Protein AF-A0A6B9VTB4-F1 (afdb_monomer_lite)

Organism: NCBI:txid2703918

Foldseek 3Di:
DDDDDDDDDDDDDDDDPDDPPDDDDDPDDDDDPPDDDDPPPVVVVVVVVCVVDDDDPDDDPVVVVVVVVVVCVVPPPDDD

pLDDT: mean 83.89, std 16.48, range [44.94, 98.69]

Structure (mmCIF, N/CA/C/O backbone):
data_AF-A0A6B9VTB4-F1
#
_entry.id   AF-A0A6B9VTB4-F1
#
loop_
_atom_site.group_PDB
_atom_site.id
_atom_site.type_symbol
_atom_site.label_atom_id
_atom_site.label_alt_id
_atom_site.label_comp_id
_atom_site.label_asym_id
_atom_site.label_entity_id
_atom_site.label_seq_id
_atom_site.pdbx_PDB_ins_code
_atom_site.Cartn_x
_atom_site.Cartn_y
_atom_site.Cartn_z
_atom_site.occupancy
_atom_site.B_iso_or_equiv
_atom_site.auth_seq_id
_atom_site.auth_comp_id
_atom_site.auth_asym_id
_atom_site.auth_atom_id
_atom_site.pdbx_PDB_model_num
ATOM 1 N N . GLN A 1 1 ? 41.570 6.114 -45.945 1.00 44.94 1 GLN A N 1
ATOM 2 C CA . GLN A 1 1 ? 40.918 7.180 -45.152 1.00 44.94 1 GLN A CA 1
ATOM 3 C C . GLN A 1 1 ? 39.744 7.721 -45.956 1.00 44.94 1 GLN A C 1
ATOM 5 O O . GLN A 1 1 ? 39.957 8.151 -47.078 1.00 44.94 1 GLN A O 1
ATOM 10 N N . THR A 1 2 ? 38.517 7.667 -45.437 1.00 50.94 2 THR A N 1
ATOM 11 C CA . THR A 1 2 ? 37.335 8.249 -46.100 1.00 50.94 2 THR A CA 1
ATOM 12 C C . THR A 1 2 ? 36.840 9.437 -45.284 1.00 50.94 2 THR A C 1
ATOM 14 O O . THR A 1 2 ? 36.471 9.282 -44.119 1.00 50.94 2 THR A O 1
ATOM 17 N N . ALA A 1 3 ? 36.878 10.626 -45.884 1.00 54.00 3 ALA A N 1
ATOM 18 C CA . ALA A 1 3 ? 36.531 11.889 -45.244 1.00 54.00 3 ALA A CA 1
ATOM 19 C C . ALA A 1 3 ? 35.044 11.944 -44.841 1.00 54.00 3 ALA A C 1
ATOM 21 O O . ALA A 1 3 ? 34.147 11.638 -45.628 1.00 54.00 3 ALA A O 1
ATOM 22 N N . ARG A 1 4 ? 34.785 12.355 -43.595 1.00 63.28 4 ARG A N 1
ATOM 23 C CA . ARG A 1 4 ? 33.446 12.576 -43.035 1.00 63.28 4 ARG A CA 1
ATOM 24 C C . ARG A 1 4 ? 32.985 13.990 -43.407 1.00 63.28 4 ARG A C 1
ATOM 26 O O . ARG A 1 4 ? 33.678 14.953 -43.10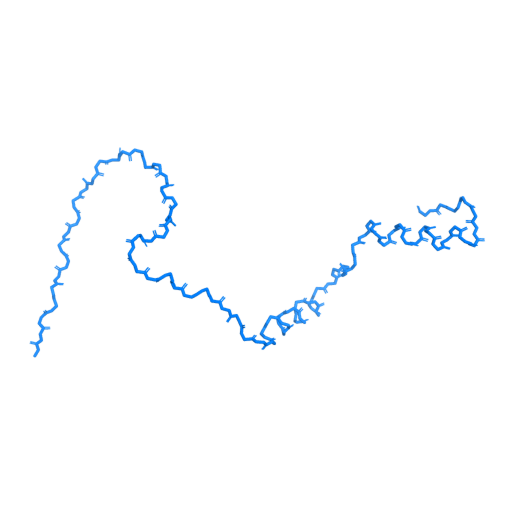1 1.00 63.28 4 ARG A O 1
ATOM 33 N N . LYS A 1 5 ? 31.820 14.119 -44.053 1.00 60.41 5 LYS A N 1
ATOM 34 C CA . LYS A 1 5 ? 31.204 15.418 -44.389 1.00 60.41 5 LYS A CA 1
ATOM 35 C C . LYS A 1 5 ? 30.894 16.206 -43.107 1.00 60.41 5 LYS A C 1
ATOM 37 O O . LYS A 1 5 ? 30.232 15.682 -42.210 1.00 60.41 5 LYS A O 1
ATOM 42 N N . SER A 1 6 ? 31.367 17.448 -43.033 1.00 61.88 6 SER A N 1
ATOM 43 C CA . SER A 1 6 ? 31.035 18.411 -41.984 1.00 61.88 6 SER A CA 1
ATOM 44 C C . SER A 1 6 ? 29.619 18.953 -42.199 1.00 61.88 6 SER A C 1
ATOM 46 O O . SER A 1 6 ? 29.200 19.270 -43.311 1.00 61.88 6 SER A O 1
ATOM 48 N N . THR A 1 7 ? 28.836 19.008 -41.128 1.00 62.81 7 THR A N 1
ATOM 49 C CA . THR A 1 7 ? 27.472 19.542 -41.128 1.00 62.81 7 THR A CA 1
ATOM 50 C C . THR A 1 7 ? 27.503 21.065 -41.265 1.00 62.81 7 THR A C 1
ATOM 52 O O . THR A 1 7 ? 28.008 21.746 -40.374 1.00 62.81 7 THR A O 1
ATOM 55 N N . GLY A 1 8 ? 26.958 21.583 -42.369 1.00 57.25 8 GLY A N 1
ATOM 56 C CA . GLY A 1 8 ? 26.782 23.015 -42.627 1.00 57.25 8 GLY A CA 1
ATOM 57 C C . GLY A 1 8 ? 25.816 23.685 -41.644 1.00 57.25 8 GLY A C 1
ATOM 58 O O . GLY A 1 8 ? 24.844 23.079 -41.189 1.00 57.25 8 GLY A O 1
ATOM 59 N N . GLY A 1 9 ? 26.131 24.935 -41.298 1.00 64.69 9 GLY A N 1
ATOM 60 C CA . GLY A 1 9 ? 25.480 25.734 -40.262 1.00 64.69 9 GLY A CA 1
ATOM 61 C C . GLY A 1 9 ? 23.986 25.987 -40.484 1.00 64.69 9 GLY A C 1
ATOM 62 O O . GLY A 1 9 ? 23.501 26.139 -41.603 1.00 64.69 9 GLY A O 1
ATOM 63 N N . LYS A 1 10 ? 23.245 26.044 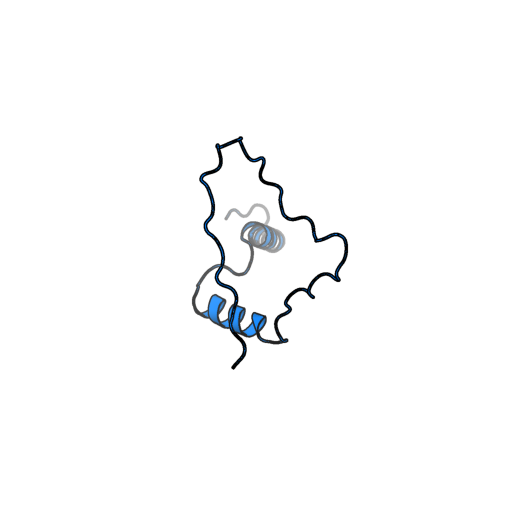-39.375 1.00 66.12 10 LYS A N 1
ATOM 64 C CA . LYS A 1 10 ? 21.817 26.381 -39.334 1.00 66.12 10 LYS A CA 1
ATOM 65 C C . LYS A 1 10 ? 21.647 27.904 -39.371 1.00 66.12 10 LYS A C 1
ATOM 67 O O . LYS A 1 10 ? 22.109 28.582 -38.460 1.00 66.12 10 LYS A O 1
ATOM 72 N N . ALA A 1 11 ? 20.944 28.425 -40.375 1.00 68.69 11 ALA A N 1
ATOM 73 C CA . ALA A 1 11 ? 20.499 29.821 -40.396 1.00 68.69 11 ALA A CA 1
ATOM 74 C C . ALA A 1 11 ? 19.402 30.076 -39.329 1.00 68.69 11 ALA A C 1
ATOM 76 O O . ALA A 1 11 ? 18.619 29.161 -39.037 1.00 68.69 11 ALA A O 1
ATOM 77 N N . PRO A 1 12 ? 19.304 31.289 -38.745 1.00 65.31 12 PRO A N 1
ATOM 78 C CA . PRO A 1 12 ? 18.320 31.584 -37.707 1.00 65.31 12 PRO A CA 1
ATOM 79 C C . PRO A 1 12 ? 16.910 31.678 -38.311 1.00 65.31 12 PRO A C 1
ATOM 81 O O . PRO A 1 12 ? 16.620 32.521 -39.157 1.00 65.31 12 PRO A O 1
ATOM 84 N N . ARG A 1 13 ? 16.017 30.775 -37.891 1.00 66.62 13 ARG A N 1
ATOM 85 C CA . ARG A 1 13 ? 14.634 30.677 -38.387 1.00 66.62 13 ARG A CA 1
ATOM 86 C C . ARG A 1 13 ? 13.686 31.496 -37.500 1.00 66.62 13 ARG A C 1
ATOM 88 O O . ARG A 1 13 ? 13.670 31.295 -36.289 1.00 66.62 13 ARG A O 1
ATOM 95 N N . LYS A 1 14 ? 12.866 32.367 -38.111 1.00 67.12 14 LYS A N 1
ATOM 96 C CA . LYS A 1 14 ? 11.743 33.097 -37.477 1.00 67.12 14 LYS A CA 1
ATOM 97 C C . LYS A 1 14 ? 10.851 32.148 -36.655 1.00 67.12 14 LYS A C 1
ATOM 99 O O . LYS A 1 14 ? 10.479 31.080 -37.146 1.00 67.12 14 LYS A O 1
ATOM 104 N N . GLN A 1 15 ? 10.483 32.552 -35.436 1.00 63.66 15 GLN A N 1
ATOM 105 C CA . GLN A 1 15 ? 9.550 31.812 -34.579 1.00 63.66 15 GLN A CA 1
ATOM 106 C C . GLN A 1 15 ? 8.117 31.949 -35.106 1.00 63.66 15 GLN A C 1
ATOM 108 O O . GLN A 1 15 ? 7.484 32.991 -34.977 1.00 63.66 15 GLN A O 1
ATOM 113 N N . LEU A 1 16 ? 7.608 30.866 -35.688 1.00 64.44 16 LEU A N 1
ATOM 114 C CA . LEU A 1 16 ? 6.179 30.618 -35.842 1.00 64.44 16 LEU A CA 1
ATOM 115 C C . LEU A 1 16 ? 5.777 29.659 -34.719 1.00 64.44 16 LEU A C 1
ATOM 117 O O . LEU A 1 16 ? 6.465 28.658 -34.497 1.00 64.44 16 LEU A O 1
ATOM 121 N N . ALA A 1 17 ? 4.711 29.986 -33.987 1.00 67.31 17 ALA A N 1
ATOM 122 C CA . ALA A 1 17 ? 4.231 29.205 -32.852 1.00 67.31 17 ALA A CA 1
ATOM 123 C C . ALA A 1 17 ? 4.031 27.734 -33.256 1.00 67.31 17 ALA A C 1
ATOM 125 O O . ALA A 1 17 ? 3.210 27.402 -34.111 1.00 67.31 17 ALA A O 1
ATOM 126 N N . THR A 1 18 ? 4.824 26.844 -32.662 1.00 62.44 18 THR A N 1
ATOM 127 C CA . THR A 1 18 ? 4.805 25.417 -32.977 1.00 62.44 18 THR A CA 1
ATOM 128 C C . THR A 1 18 ? 3.835 24.710 -32.042 1.00 62.44 18 THR A C 1
ATOM 130 O O . THR A 1 18 ? 4.105 24.494 -30.864 1.00 62.44 18 THR A O 1
ATOM 133 N N . LYS A 1 19 ? 2.680 24.314 -32.584 1.00 66.38 19 LYS A N 1
ATOM 134 C CA . LYS A 1 19 ? 1.819 23.292 -31.982 1.00 66.38 19 LYS A CA 1
ATOM 135 C C . LYS A 1 19 ? 2.684 22.040 -31.794 1.00 66.38 19 LYS A C 1
ATOM 137 O O . LYS A 1 19 ? 3.226 21.531 -32.775 1.00 66.38 19 LYS A O 1
ATOM 142 N N . ALA A 1 20 ? 2.872 21.579 -30.556 1.00 65.25 20 AL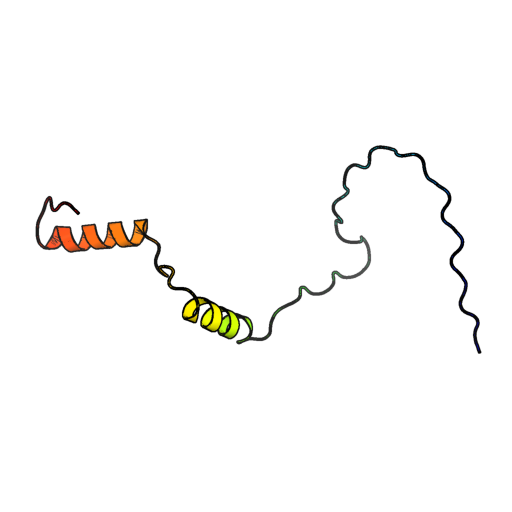A A N 1
ATOM 143 C CA . ALA A 1 20 ? 3.698 20.411 -30.268 1.00 65.25 20 ALA A CA 1
ATOM 144 C C . ALA A 1 20 ? 3.076 19.166 -30.919 1.00 65.25 20 ALA A C 1
ATOM 146 O O . ALA A 1 20 ? 2.180 18.530 -30.362 1.00 65.25 20 ALA A O 1
ATOM 147 N N . ALA A 1 21 ? 3.540 18.829 -32.122 1.00 64.12 21 ALA A N 1
ATOM 148 C CA . ALA A 1 21 ? 3.250 17.559 -32.757 1.00 64.12 21 ALA A CA 1
ATOM 149 C C . ALA A 1 21 ? 3.878 16.468 -31.883 1.00 64.12 21 ALA A C 1
ATOM 151 O O . ALA A 1 21 ? 5.091 16.249 -31.896 1.00 64.12 21 ALA A O 1
ATOM 152 N N . ARG A 1 22 ? 3.054 15.810 -31.061 1.00 68.38 22 ARG A N 1
ATOM 153 C CA . ARG A 1 22 ? 3.446 14.561 -30.407 1.00 68.38 22 ARG A CA 1
ATOM 154 C C . ARG A 1 22 ? 3.862 13.613 -31.528 1.00 68.38 22 ARG A C 1
ATOM 156 O O . ARG A 1 22 ? 3.101 13.452 -32.477 1.00 68.38 22 ARG A O 1
ATOM 163 N N . LYS A 1 23 ? 5.064 13.032 -31.442 1.00 63.56 23 LYS A N 1
ATOM 164 C CA . LYS A 1 23 ? 5.535 11.996 -32.372 1.00 63.56 23 LYS A CA 1
ATOM 165 C C . LYS A 1 23 ? 4.539 10.829 -32.359 1.00 63.56 23 LYS A C 1
ATOM 167 O O . LYS A 1 23 ? 4.685 9.912 -31.556 1.00 63.56 23 LYS A O 1
ATOM 172 N N . SER A 1 24 ? 3.530 10.855 -33.225 1.00 62.84 24 SER A N 1
ATOM 173 C CA . SER A 1 24 ? 2.944 9.626 -33.739 1.00 62.84 24 SER A CA 1
ATOM 174 C C . SER A 1 24 ? 4.009 8.945 -34.600 1.00 62.84 24 SER A C 1
ATOM 176 O O . SER A 1 24 ? 4.873 9.602 -35.185 1.00 62.84 24 SER A O 1
ATOM 178 N N . ALA A 1 25 ? 4.024 7.616 -34.540 1.00 67.19 25 ALA A N 1
ATOM 179 C CA . ALA A 1 25 ? 5.059 6.763 -35.111 1.00 67.19 25 ALA A CA 1
ATOM 180 C C . ALA A 1 25 ? 5.386 7.119 -36.579 1.00 67.19 25 ALA A C 1
ATOM 182 O O . ALA A 1 25 ? 4.498 7.572 -37.302 1.00 67.19 25 ALA A O 1
ATOM 183 N N . PRO A 1 26 ? 6.633 6.903 -37.044 1.00 61.78 26 PRO A N 1
ATOM 184 C CA . PRO A 1 26 ? 6.945 7.058 -38.459 1.00 61.78 26 PRO A CA 1
ATOM 185 C C . PRO A 1 26 ? 6.055 6.121 -39.286 1.00 61.78 26 PRO A C 1
ATOM 187 O O . PRO A 1 26 ? 6.050 4.908 -39.080 1.00 61.78 26 PRO A O 1
ATOM 190 N N . ALA A 1 27 ? 5.289 6.694 -40.217 1.00 66.25 27 ALA A N 1
ATOM 191 C CA . ALA A 1 27 ? 4.686 5.941 -41.303 1.00 66.25 27 ALA A CA 1
ATOM 192 C C . ALA A 1 27 ? 5.842 5.428 -42.170 1.00 66.25 27 ALA A C 1
ATOM 194 O O . ALA A 1 27 ? 6.572 6.235 -42.737 1.00 66.25 27 ALA A O 1
ATOM 195 N N . THR A 1 28 ? 6.010 4.105 -42.227 1.00 67.31 28 THR A N 1
ATOM 196 C CA . THR A 1 28 ? 7.112 3.328 -42.838 1.00 67.31 28 THR A CA 1
ATOM 197 C C . THR A 1 28 ? 8.337 3.097 -41.933 1.00 67.31 28 THR A C 1
ATOM 199 O O . THR A 1 28 ? 9.172 3.966 -41.701 1.00 67.31 28 THR A O 1
ATOM 202 N N . GLY A 1 29 ? 8.434 1.868 -41.410 1.00 64.81 29 GLY A N 1
ATOM 203 C CA . GLY A 1 29 ? 9.535 1.372 -40.577 1.00 64.81 29 GLY A CA 1
ATOM 204 C C . GLY A 1 29 ? 9.029 0.814 -39.247 1.00 64.81 29 GLY A C 1
ATOM 205 O O . GLY A 1 29 ? 8.539 1.562 -38.406 1.00 64.81 29 GLY A O 1
ATOM 206 N N . GLY A 1 30 ? 9.122 -0.509 -39.068 1.00 76.62 30 GLY A N 1
ATOM 207 C CA . GLY A 1 30 ? 8.571 -1.234 -37.919 1.00 76.62 30 GLY A CA 1
ATOM 208 C C . GLY A 1 30 ? 8.884 -0.580 -36.567 1.00 76.62 30 GLY A C 1
ATOM 209 O O . GLY A 1 30 ? 10.022 -0.206 -36.280 1.00 76.62 30 GLY A O 1
ATOM 210 N N . VAL A 1 31 ? 7.853 -0.439 -35.732 1.00 78.00 31 VAL A N 1
ATOM 211 C CA . VAL A 1 31 ? 7.953 0.132 -34.383 1.00 78.00 31 VAL A CA 1
ATOM 212 C C . VAL A 1 31 ? 9.019 -0.633 -33.589 1.00 78.00 31 VAL A C 1
ATOM 214 O O . VAL A 1 31 ? 8.966 -1.862 -33.501 1.00 78.00 31 VAL A O 1
ATOM 217 N N . LYS A 1 32 ? 9.998 0.075 -32.999 1.00 81.75 32 LYS A N 1
ATOM 218 C CA . LYS A 1 32 ? 10.966 -0.544 -32.075 1.00 81.75 32 LYS A CA 1
ATOM 219 C C . LYS A 1 32 ? 10.199 -1.315 -31.003 1.00 81.75 32 LYS A C 1
ATOM 221 O O . LYS A 1 32 ? 9.303 -0.757 -30.372 1.00 81.75 32 LYS A O 1
ATOM 226 N N . LYS A 1 33 ? 10.578 -2.578 -30.780 1.00 85.56 33 LYS A N 1
ATOM 227 C CA . LYS A 1 33 ? 9.969 -3.410 -29.738 1.00 85.56 33 LYS A CA 1
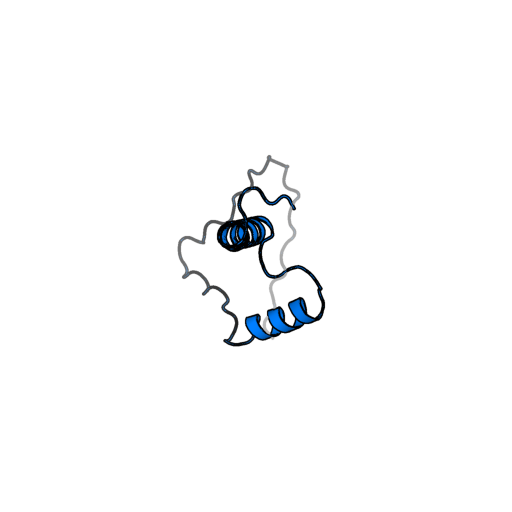ATOM 228 C C . LYS A 1 33 ? 9.999 -2.657 -28.398 1.00 85.56 33 LYS A C 1
ATOM 230 O O . LYS A 1 33 ? 11.064 -2.146 -28.036 1.00 85.56 33 LYS A O 1
ATOM 235 N N . PRO A 1 34 ? 8.871 -2.579 -27.668 1.00 90.81 34 PRO A N 1
ATOM 236 C CA . PRO A 1 34 ? 8.860 -2.006 -26.332 1.00 90.81 34 PRO A CA 1
ATOM 237 C C . PRO A 1 34 ? 9.896 -2.696 -25.445 1.00 90.81 34 PRO A C 1
ATOM 239 O O . PRO A 1 34 ? 10.036 -3.921 -25.470 1.00 90.81 34 PRO A O 1
ATOM 242 N N . HIS A 1 35 ? 10.630 -1.910 -24.662 1.00 93.00 35 HIS A N 1
ATOM 243 C CA . HIS A 1 35 ? 11.579 -2.463 -23.707 1.00 93.00 35 HIS A CA 1
ATOM 244 C C . HIS A 1 35 ? 10.824 -3.247 -22.625 1.00 93.00 35 HIS A C 1
ATOM 246 O O . HIS A 1 35 ? 9.947 -2.700 -21.953 1.00 93.00 35 HIS A O 1
ATOM 252 N N . ARG A 1 36 ? 11.199 -4.514 -22.421 1.00 95.75 36 ARG A N 1
ATOM 253 C CA . ARG A 1 36 ? 10.667 -5.372 -21.357 1.00 95.75 36 ARG A CA 1
ATOM 254 C C . ARG A 1 36 ? 11.804 -5.813 -20.443 1.00 95.75 36 ARG A C 1
ATOM 256 O O . ARG A 1 36 ? 12.808 -6.341 -20.912 1.00 95.75 36 ARG A O 1
ATOM 263 N N . TYR A 1 37 ? 11.637 -5.606 -19.138 1.00 97.00 37 TYR A N 1
ATOM 264 C CA . TYR A 1 37 ? 12.587 -6.098 -18.140 1.00 97.00 37 TYR A CA 1
ATOM 265 C C . TYR A 1 37 ? 12.595 -7.630 -18.091 1.00 97.00 37 TYR A C 1
ATOM 267 O O . TYR A 1 37 ? 11.570 -8.274 -18.327 1.00 97.00 37 TYR A O 1
ATOM 275 N N . ARG A 1 38 ? 13.747 -8.214 -17.745 1.00 97.50 38 ARG A N 1
ATOM 276 C CA . ARG A 1 38 ? 13.851 -9.661 -17.522 1.00 97.50 38 ARG A CA 1
ATOM 277 C C . ARG A 1 38 ? 13.003 -10.055 -16.301 1.00 97.50 38 ARG A C 1
ATOM 279 O O . ARG A 1 38 ? 12.907 -9.253 -15.360 1.00 97.50 38 ARG A O 1
ATOM 286 N N . PRO A 1 39 ? 12.419 -11.267 -16.278 1.00 98.31 39 PRO A N 1
ATOM 287 C CA . PRO A 1 39 ? 11.779 -11.802 -15.079 1.00 98.31 39 PRO A CA 1
ATOM 288 C C . PRO A 1 39 ? 12.681 -11.627 -13.848 1.00 98.31 39 PRO A C 1
ATOM 290 O O . PRO A 1 39 ? 13.903 -11.718 -13.948 1.00 98.31 39 PRO A O 1
ATOM 293 N N . GLY A 1 40 ? 12.092 -11.272 -12.707 1.00 98.06 40 GLY A N 1
ATOM 294 C CA . GLY A 1 40 ? 12.821 -11.002 -11.460 1.00 98.06 40 GLY A CA 1
ATOM 295 C C . GLY A 1 40 ? 13.413 -9.591 -11.324 1.00 98.06 40 GLY A C 1
ATOM 296 O O . GLY A 1 40 ? 13.575 -9.115 -10.206 1.00 98.06 40 GLY A O 1
ATOM 297 N N . THR A 1 41 ? 13.657 -8.855 -12.418 1.00 98.50 41 THR A N 1
ATOM 298 C CA . THR A 1 41 ? 14.255 -7.503 -12.328 1.00 98.50 41 THR A CA 1
ATOM 299 C C . THR A 1 41 ? 13.346 -6.506 -11.602 1.00 98.50 41 THR A C 1
ATOM 301 O O . THR A 1 41 ? 13.819 -5.700 -10.801 1.00 98.50 41 THR A O 1
ATOM 304 N N . VAL A 1 42 ? 12.040 -6.544 -11.881 1.00 98.44 42 VAL A N 1
ATOM 305 C CA . VAL A 1 42 ? 11.057 -5.671 -11.217 1.00 98.44 42 VAL A CA 1
ATOM 306 C C . VAL A 1 42 ? 10.788 -6.146 -9.788 1.00 98.44 42 VAL A C 1
ATOM 308 O O . VAL A 1 42 ? 10.810 -5.326 -8.879 1.00 98.44 42 VAL A O 1
ATOM 311 N N . ALA A 1 43 ? 10.687 -7.460 -9.567 1.00 98.44 43 ALA A N 1
ATOM 312 C CA . ALA A 1 43 ? 10.484 -8.032 -8.235 1.00 98.44 43 ALA A CA 1
ATOM 313 C C . ALA A 1 43 ? 11.608 -7.650 -7.253 1.00 98.44 43 ALA A C 1
ATOM 315 O O . ALA A 1 43 ? 11.336 -7.158 -6.163 1.00 98.44 43 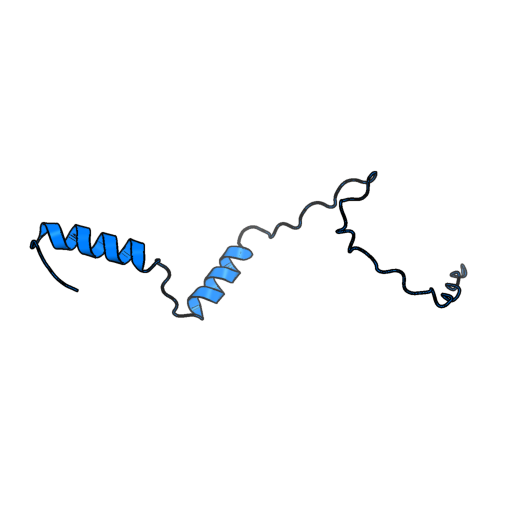ALA A O 1
ATOM 316 N N . LEU A 1 44 ? 12.884 -7.775 -7.649 1.00 98.69 44 LEU A N 1
ATOM 317 C CA . LEU A 1 44 ? 14.014 -7.365 -6.800 1.00 98.69 44 LEU A CA 1
ATOM 318 C C . LEU A 1 44 ? 14.011 -5.859 -6.498 1.00 98.69 44 LEU A C 1
ATOM 320 O O . LEU A 1 44 ? 14.446 -5.438 -5.427 1.00 98.69 44 LEU A O 1
ATOM 324 N N . ARG A 1 45 ? 13.524 -5.034 -7.433 1.00 98.38 45 ARG A N 1
ATOM 325 C CA . ARG A 1 45 ? 13.371 -3.589 -7.224 1.00 98.38 45 ARG A CA 1
ATOM 326 C C . ARG A 1 45 ? 12.271 -3.289 -6.208 1.00 98.38 45 ARG A C 1
ATOM 328 O O . ARG A 1 45 ? 12.474 -2.441 -5.344 1.00 98.38 45 ARG A O 1
ATOM 335 N N . GLU A 1 46 ? 11.140 -3.979 -6.305 1.00 98.06 46 GLU A N 1
ATOM 336 C CA . GLU A 1 46 ? 10.013 -3.851 -5.378 1.00 98.06 46 GLU A CA 1
ATOM 337 C C . GLU A 1 46 ? 10.382 -4.325 -3.968 1.00 98.06 46 GLU A C 1
ATOM 339 O O . GLU A 1 46 ? 10.145 -3.585 -3.019 1.00 98.06 46 GLU A O 1
ATOM 344 N N . ILE A 1 47 ? 11.067 -5.469 -3.825 1.00 98.38 47 ILE A N 1
ATOM 345 C CA . ILE A 1 47 ? 11.568 -5.968 -2.529 1.00 98.38 47 ILE A CA 1
ATOM 346 C C . ILE A 1 47 ? 12.445 -4.913 -1.848 1.00 98.38 47 ILE A C 1
ATOM 348 O O . ILE A 1 47 ? 12.194 -4.539 -0.705 1.00 98.38 47 ILE A O 1
ATOM 352 N N . ARG A 1 48 ? 13.435 -4.367 -2.568 1.00 98.44 48 ARG A N 1
ATOM 353 C CA . ARG A 1 48 ? 14.319 -3.321 -2.026 1.00 98.44 48 ARG A CA 1
ATOM 354 C C . ARG A 1 48 ? 13.553 -2.055 -1.641 1.00 98.44 48 ARG A C 1
ATOM 356 O O . ARG A 1 48 ? 13.893 -1.422 -0.647 1.00 98.44 48 ARG A O 1
ATOM 363 N N . ARG A 1 49 ? 12.538 -1.668 -2.424 1.00 98.25 49 ARG A N 1
ATOM 364 C CA . ARG A 1 49 ? 11.687 -0.508 -2.118 1.00 98.25 49 ARG A CA 1
ATOM 365 C C . ARG A 1 49 ? 10.897 -0.734 -0.825 1.00 98.25 49 ARG A C 1
ATOM 367 O O . ARG A 1 49 ? 10.965 0.112 0.060 1.00 98.25 49 ARG A O 1
ATOM 374 N N . TYR A 1 50 ? 10.180 -1.851 -0.709 1.00 98.12 50 TYR A N 1
ATOM 375 C CA . TYR A 1 50 ? 9.314 -2.131 0.442 1.00 98.12 50 TYR A CA 1
ATOM 376 C C . TYR A 1 50 ? 10.078 -2.473 1.720 1.00 98.12 50 TYR A C 1
ATOM 378 O O . TYR A 1 50 ? 9.564 -2.241 2.801 1.00 98.12 50 TYR A O 1
ATOM 386 N N . GLN A 1 51 ? 11.315 -2.960 1.623 1.00 98.19 51 GLN A N 1
ATOM 387 C CA . GLN A 1 51 ? 12.181 -3.110 2.796 1.00 98.19 51 GLN A CA 1
ATOM 388 C C . GLN A 1 51 ? 12.747 -1.772 3.295 1.00 98.19 51 GLN A C 1
ATOM 390 O O . GLN A 1 51 ? 13.117 -1.663 4.459 1.00 98.19 51 GLN A O 1
ATOM 395 N N . LYS A 1 52 ? 12.832 -0.750 2.430 1.00 98.44 52 LYS A N 1
ATOM 396 C CA . LYS A 1 52 ? 13.343 0.581 2.792 1.00 98.44 52 LYS A CA 1
ATOM 397 C C . LYS A 1 52 ? 12.259 1.506 3.356 1.00 98.44 52 LYS A C 1
ATOM 399 O O . LYS A 1 52 ? 12.564 2.373 4.170 1.00 98.44 52 LYS A O 1
ATOM 404 N N . CYS A 1 53 ? 11.023 1.374 2.884 1.00 97.56 53 CYS A N 1
ATOM 405 C CA . CYS A 1 53 ? 9.897 2.213 3.289 1.00 97.56 53 CYS A CA 1
ATOM 406 C C . CYS A 1 53 ? 8.973 1.470 4.261 1.00 97.56 53 CYS A C 1
ATOM 408 O O . CYS A 1 53 ? 8.867 0.254 4.211 1.00 97.56 53 CYS A O 1
ATOM 410 N N . THR A 1 54 ? 8.246 2.208 5.097 1.00 97.12 54 THR A N 1
ATOM 411 C CA . THR A 1 54 ? 7.293 1.656 6.080 1.00 97.12 54 THR A CA 1
ATOM 412 C C . THR A 1 54 ? 5.839 2.019 5.755 1.00 97.12 54 THR A C 1
ATOM 414 O O . THR A 1 54 ? 4.986 2.103 6.636 1.00 97.12 54 THR A O 1
ATOM 417 N N . GLU A 1 55 ? 5.539 2.269 4.476 1.00 97.38 55 GLU A N 1
ATOM 418 C CA . GLU A 1 55 ? 4.174 2.555 4.032 1.00 97.38 55 GLU A CA 1
ATOM 419 C C . GLU A 1 55 ? 3.265 1.324 4.178 1.00 97.38 55 GLU A C 1
ATOM 421 O O . GLU A 1 55 ? 3.694 0.187 3.979 1.00 97.38 55 GLU A O 1
ATOM 426 N N . LEU A 1 56 ? 1.991 1.545 4.520 1.00 97.94 56 LEU A N 1
ATOM 427 C CA . LEU A 1 56 ? 1.015 0.457 4.592 1.00 97.94 56 LEU A CA 1
ATOM 428 C C . LEU A 1 56 ? 0.827 -0.154 3.200 1.00 97.94 56 LEU A C 1
ATOM 430 O O . LEU A 1 56 ? 0.472 0.544 2.251 1.00 97.94 56 LEU A O 1
ATOM 434 N N . LEU A 1 57 ? 1.007 -1.470 3.101 1.00 97.12 57 LEU A N 1
ATOM 435 C CA . LEU A 1 57 ? 0.859 -2.200 1.837 1.00 97.12 57 LEU A CA 1
ATOM 436 C C . LEU A 1 57 ? -0.612 -2.433 1.459 1.00 97.12 57 LEU A C 1
ATOM 438 O O . LEU A 1 57 ? -0.933 -2.641 0.290 1.00 97.12 57 LEU A O 1
ATOM 442 N N . ILE A 1 58 ? -1.516 -2.369 2.441 1.00 97.69 58 ILE A N 1
ATOM 443 C CA . ILE A 1 58 ? -2.962 -2.522 2.260 1.00 97.69 58 ILE A CA 1
ATOM 444 C C . ILE A 1 58 ? -3.626 -1.143 2.333 1.00 97.69 58 ILE A C 1
ATOM 446 O O . ILE A 1 58 ? -3.325 -0.324 3.204 1.00 97.69 58 ILE A O 1
ATOM 450 N N . ARG A 1 59 ? -4.559 -0.871 1.412 1.00 98.31 59 ARG A N 1
ATOM 451 C CA . ARG A 1 59 ? -5.298 0.401 1.371 1.00 98.31 59 ARG A CA 1
ATOM 452 C C . ARG A 1 59 ? -6.165 0.574 2.623 1.00 98.31 59 ARG A C 1
ATOM 454 O O . ARG A 1 59 ? -6.908 -0.331 2.994 1.00 98.31 59 ARG A O 1
ATOM 461 N N . LYS A 1 60 ? -6.151 1.782 3.197 1.00 98.19 60 LYS A N 1
ATOM 462 C CA . LYS A 1 60 ? -6.848 2.104 4.456 1.00 98.19 60 LYS A CA 1
ATOM 463 C C . LYS A 1 60 ? -8.364 1.868 4.407 1.00 98.19 60 LYS A C 1
ATOM 465 O O . LYS A 1 60 ? -8.883 1.184 5.275 1.00 98.19 60 LYS A O 1
ATOM 470 N N . LEU A 1 61 ? -9.076 2.397 3.404 1.00 98.19 61 LEU A N 1
ATOM 471 C CA . LEU A 1 61 ? -10.548 2.322 3.365 1.00 98.19 61 LEU A CA 1
ATOM 472 C C . LEU A 1 61 ? -11.088 0.883 3.207 1.00 98.19 61 LEU A C 1
ATOM 474 O O . LEU A 1 61 ? -11.976 0.517 3.974 1.00 98.19 61 LEU A O 1
ATOM 478 N N . PRO A 1 62 ? -10.578 0.044 2.281 1.00 98.44 62 PRO A N 1
ATOM 479 C CA . PRO A 1 62 ? -10.980 -1.362 2.222 1.00 98.44 62 PRO A CA 1
ATOM 480 C C . PRO A 1 62 ? -10.666 -2.127 3.513 1.00 98.44 62 PRO A C 1
ATOM 482 O O . PRO A 1 62 ? -11.524 -2.852 4.003 1.00 98.44 62 PRO A O 1
ATOM 485 N N . PHE A 1 63 ? -9.484 -1.911 4.105 1.00 98.62 63 PHE A N 1
ATOM 486 C CA . PHE A 1 63 ? -9.117 -2.537 5.377 1.00 98.62 63 PHE A CA 1
ATOM 487 C C . PHE A 1 63 ? -10.048 -2.108 6.520 1.00 98.62 63 PHE A C 1
ATOM 489 O O . PHE A 1 63 ? -10.521 -2.942 7.279 1.00 98.62 63 PHE A O 1
ATOM 496 N N . GLN A 1 64 ? -10.394 -0.820 6.599 1.00 98.25 64 GLN A N 1
ATOM 497 C CA . GLN A 1 64 ? -11.352 -0.304 7.578 1.00 98.25 64 GLN A CA 1
ATOM 498 C C . GLN A 1 64 ? -12.738 -0.946 7.429 1.00 98.25 64 GLN A C 1
ATOM 500 O O . GLN A 1 64 ? -13.386 -1.224 8.435 1.00 98.25 64 GLN A O 1
ATOM 505 N N . ARG A 1 65 ? -13.215 -1.158 6.194 1.00 98.25 65 ARG A N 1
ATOM 50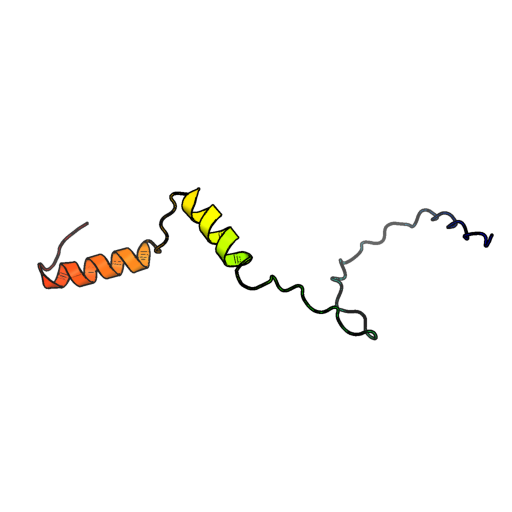6 C CA . ARG A 1 65 ? -14.499 -1.837 5.951 1.00 98.25 65 ARG A CA 1
ATOM 507 C C . ARG A 1 65 ? -14.461 -3.277 6.455 1.00 98.25 65 ARG A C 1
ATOM 509 O O . ARG A 1 65 ? -15.365 -3.655 7.184 1.00 98.25 65 ARG A O 1
ATOM 516 N N . LEU A 1 66 ? -13.385 -4.009 6.157 1.00 98.31 66 LEU A N 1
ATOM 517 C CA . LEU A 1 66 ? -13.182 -5.374 6.648 1.00 98.31 66 LEU A CA 1
ATOM 518 C C . LEU A 1 66 ? -13.163 -5.443 8.182 1.00 98.31 66 LEU A C 1
ATOM 520 O O . LEU A 1 66 ? -13.796 -6.311 8.768 1.00 98.31 66 LEU A O 1
ATOM 524 N N . VAL A 1 67 ? -12.480 -4.505 8.847 1.00 98.19 67 VAL A N 1
ATOM 525 C CA . VAL A 1 67 ? -12.466 -4.441 10.319 1.00 98.19 67 VAL A CA 1
ATOM 526 C C . VAL A 1 67 ? -13.878 -4.253 10.879 1.00 98.19 67 VAL A C 1
ATOM 528 O O . VAL A 1 67 ? -14.232 -4.900 11.859 1.00 98.19 67 VAL A O 1
ATOM 531 N N . ARG A 1 68 ? -14.697 -3.391 10.259 1.00 97.50 68 ARG A N 1
ATOM 532 C CA . ARG A 1 68 ? -16.088 -3.167 10.686 1.00 97.50 68 ARG A CA 1
ATOM 533 C C . ARG A 1 68 ? -16.981 -4.377 10.430 1.00 97.50 68 ARG A C 1
ATOM 535 O O . ARG A 1 68 ? -17.809 -4.670 11.279 1.00 97.50 68 ARG A O 1
ATOM 542 N N . GLU A 1 69 ? -16.799 -5.054 9.300 1.00 97.31 69 GLU A N 1
ATOM 543 C CA . GLU A 1 69 ? -17.515 -6.288 8.957 1.00 97.31 69 GLU A CA 1
ATOM 544 C C . GLU A 1 69 ? -17.290 -7.362 10.026 1.00 97.31 69 GLU A C 1
ATOM 546 O O . GLU A 1 69 ? -18.247 -7.806 10.644 1.00 97.31 69 GLU A O 1
ATOM 551 N N . ILE A 1 70 ? -16.028 -7.665 10.352 1.00 98.00 70 ILE A N 1
ATOM 552 C CA . ILE A 1 70 ? -15.687 -8.661 11.380 1.00 98.00 70 ILE A CA 1
ATOM 553 C C . ILE A 1 70 ? -16.177 -8.223 12.766 1.00 98.00 70 ILE A C 1
ATOM 555 O O . ILE A 1 70 ? -16.692 -9.031 13.529 1.00 98.00 70 ILE A O 1
ATOM 559 N N . ALA A 1 71 ? -16.013 -6.945 13.125 1.00 97.94 71 ALA A N 1
ATOM 560 C CA . ALA A 1 71 ? -16.429 -6.451 14.438 1.00 97.94 71 ALA A CA 1
ATOM 561 C C . ALA A 1 71 ? -17.949 -6.553 14.657 1.00 97.94 71 ALA A C 1
ATOM 563 O O . ALA A 1 71 ? -18.383 -6.799 15.785 1.00 97.94 71 ALA A O 1
ATOM 564 N N . GLN A 1 72 ? -18.739 -6.392 13.590 1.00 96.81 72 GLN A N 1
ATOM 565 C CA . GLN A 1 72 ? -20.196 -6.477 13.643 1.00 96.81 72 GLN A CA 1
ATOM 566 C C . GLN A 1 72 ? -20.680 -7.867 14.082 1.00 96.81 72 GLN A C 1
ATOM 568 O O . GLN A 1 72 ? -21.687 -7.946 14.784 1.00 96.81 72 GLN A O 1
ATOM 573 N N . ASP A 1 73 ? -19.943 -8.932 13.746 1.00 96.88 73 ASP A N 1
ATOM 574 C CA . ASP A 1 73 ? -20.272 -10.311 14.134 1.00 96.88 73 ASP A CA 1
ATOM 575 C C . ASP A 1 73 ? -20.152 -10.551 15.650 1.00 96.88 73 ASP A C 1
ATOM 577 O O . ASP A 1 73 ? -20.800 -11.443 16.196 1.00 96.88 73 ASP A O 1
ATOM 581 N N . PHE A 1 74 ? -19.342 -9.749 16.353 1.00 96.62 74 PHE A N 1
ATOM 582 C CA . PHE A 1 74 ? -19.135 -9.881 17.800 1.00 96.62 74 PHE A CA 1
ATOM 583 C C . PHE A 1 74 ? -20.005 -8.932 18.619 1.00 96.62 74 PHE A C 1
ATOM 585 O O . PHE A 1 74 ? -20.481 -9.296 19.696 1.00 96.62 74 PHE A O 1
ATOM 592 N N . LYS A 1 75 ? -20.173 -7.689 18.158 1.00 95.19 75 LYS A N 1
ATOM 593 C CA . LYS A 1 75 ? -20.980 -6.683 18.851 1.00 95.19 75 LYS A CA 1
ATOM 594 C C . LYS A 1 75 ? -21.466 -5.619 17.876 1.00 95.19 75 LYS A C 1
ATOM 596 O O . LYS A 1 75 ? -20.669 -4.927 17.244 1.00 95.19 75 LYS A O 1
ATOM 601 N N . THR A 1 76 ? -22.782 -5.440 17.831 1.00 93.31 76 THR A N 1
ATOM 602 C CA . THR A 1 76 ? -23.414 -4.394 17.028 1.00 93.31 76 THR A CA 1
ATOM 603 C C . THR A 1 76 ? -23.102 -3.002 17.597 1.00 93.31 76 THR A C 1
ATOM 605 O O . THR A 1 76 ? -22.925 -2.832 18.806 1.00 93.31 76 THR A O 1
ATOM 608 N N . ASP A 1 77 ? -23.006 -2.004 16.713 1.00 91.50 77 ASP A N 1
ATOM 609 C CA . ASP A 1 77 ? -22.837 -0.574 17.039 1.00 91.50 77 ASP A CA 1
ATOM 610 C C . ASP A 1 77 ? -21.491 -0.166 17.677 1.00 91.50 77 ASP A C 1
ATOM 612 O O . ASP A 1 77 ? -21.367 0.885 18.315 1.00 91.50 77 ASP A O 1
ATOM 616 N N . LEU A 1 78 ? -20.435 -0.959 17.462 1.00 94.12 78 LEU A N 1
ATOM 617 C CA . LEU A 1 78 ? -19.063 -0.594 17.836 1.00 94.12 78 LEU A CA 1
ATOM 618 C C . LEU A 1 78 ? -18.543 0.634 17.058 1.00 94.12 78 LEU A C 1
ATOM 620 O O . LEU A 1 78 ? -18.669 0.738 15.833 1.00 94.12 78 LEU A O 1
ATOM 624 N N . ARG A 1 79 ? -17.880 1.557 17.770 1.00 93.50 79 ARG A N 1
ATOM 625 C CA . ARG A 1 79 ? -17.217 2.746 17.199 1.00 93.50 79 ARG A CA 1
ATOM 626 C C . ARG A 1 79 ? -15.694 2.623 17.336 1.00 93.50 79 ARG A C 1
ATOM 628 O O . ARG A 1 79 ? -15.209 2.159 18.362 1.00 93.50 79 ARG A O 1
ATOM 635 N N . PHE A 1 80 ? -14.985 3.049 16.290 1.00 90.69 80 PHE A N 1
ATOM 636 C CA . PHE A 1 80 ? -13.524 3.071 16.141 1.00 90.69 80 PHE A CA 1
ATOM 637 C C . PHE A 1 80 ? -13.091 4.474 15.740 1.00 90.69 80 PHE A C 1
ATOM 639 O O . PHE A 1 80 ? -13.859 5.079 14.946 1.00 90.69 80 PHE A O 1
#

Sequence (80 aa):
QTARKSTGGKAPRKQLATKAARKSAPATGGVKKPHRYRPGTVALREIRRYQKCTELLIRKLPFQRLVREIAQDFKTDLRF

Secondary structure (DSSP, 8-state):
--PPPP-PPPPPPP---------PPPSSSPPPPPP-PPTTHHHHHHHHHHHH----SS-HHHHHHHHHHHHHHH-TT---

InterPro domains:
  IPR000164 Histone H3/CENP-A [PR00622] (12-26)
  IPR000164 Histone H3/CENP-A [PR00622] (29-50)
  IPR000164 Histone H3/CENP-A [PR00622] (53-70)
  IPR000164 Histone H3/CENP-A [PR00622] (75-80)
  IPR000164 Histone H3/CENP-A [PS00322] (10-16)
  IPR000164 Histone H3/CENP-A [PS00959] (62-70)
  IPR000164 Histone H3/CENP-A [PTHR11426] (1-80)
  IPR000164 Histone H3/CENP-A [SM00428] (29-80)
  IPR007125 Core Histone H2A/H2B/H3 domain [PF00125] (39-80)
  IPR009072 Histone-fold [G3DSA:1.10.20.10] (1-80)
  IPR009072 Histone-fold [SSF47113] (1-80)

Radius of gyration: 29.18 Å; chains: 1; bounding box: 64×45×65 Å